Protein AF-A0A4R6Y6A0-F1 (afdb_monomer)

Organism: NCBI:txid69279

Structure (mmCIF, N/CA/C/O backbone):
data_AF-A0A4R6Y6A0-F1
#
_entry.id   AF-A0A4R6Y6A0-F1
#
loop_
_atom_site.group_PDB
_atom_site.id
_atom_site.type_symbol
_atom_site.label_atom_id
_atom_site.label_alt_id
_atom_site.label_comp_id
_atom_site.label_asym_id
_atom_site.label_entity_id
_atom_site.label_seq_id
_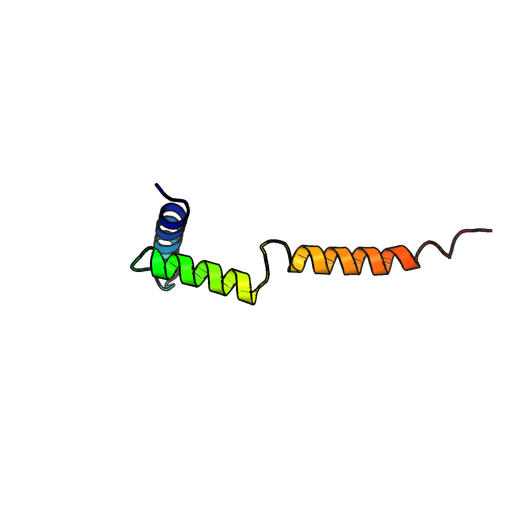atom_site.pdbx_PDB_ins_code
_atom_site.Cartn_x
_atom_site.Cartn_y
_atom_site.Cartn_z
_atom_site.occupancy
_atom_site.B_iso_or_equiv
_atom_site.auth_seq_id
_atom_site.auth_comp_id
_atom_site.auth_asym_id
_atom_site.auth_atom_id
_atom_site.pdbx_PDB_model_num
ATOM 1 N N . MET A 1 1 ? -17.729 4.053 0.559 1.00 68.00 1 MET A N 1
ATOM 2 C CA . MET A 1 1 ? -16.569 3.476 1.267 1.00 68.00 1 MET A CA 1
ATOM 3 C C . MET A 1 1 ? -15.320 3.888 0.508 1.00 68.00 1 MET A C 1
ATOM 5 O O . MET A 1 1 ? -15.286 3.688 -0.702 1.00 68.00 1 MET A O 1
ATOM 9 N N . SER A 1 2 ? -14.363 4.548 1.157 1.00 86.44 2 SER A N 1
ATOM 10 C CA . SER A 1 2 ? -13.137 5.023 0.504 1.00 86.44 2 SER A CA 1
ATOM 11 C C . SER A 1 2 ? -12.189 3.858 0.179 1.00 86.44 2 SER A C 1
ATOM 13 O O . SER A 1 2 ? -12.260 2.787 0.787 1.00 86.44 2 SER A O 1
ATOM 15 N N . VAL A 1 3 ? -11.271 4.053 -0.774 1.00 86.44 3 VAL A N 1
ATOM 16 C CA . VAL A 1 3 ? -10.256 3.036 -1.127 1.00 86.44 3 VAL A CA 1
ATOM 17 C C . VAL A 1 3 ? -9.394 2.674 0.091 1.00 86.44 3 VAL A C 1
ATOM 19 O O . VAL A 1 3 ? -9.081 1.504 0.305 1.00 86.44 3 VAL A O 1
ATOM 22 N N . ILE A 1 4 ? -9.071 3.663 0.930 1.00 87.56 4 ILE A N 1
ATOM 23 C CA . ILE A 1 4 ? -8.302 3.464 2.164 1.00 87.56 4 ILE A CA 1
ATOM 24 C C . ILE A 1 4 ? -9.105 2.682 3.208 1.00 87.56 4 ILE A C 1
ATOM 26 O O . ILE A 1 4 ? -8.544 1.806 3.858 1.00 87.56 4 ILE A O 1
ATOM 30 N N . GLU A 1 5 ? -10.412 2.923 3.344 1.00 87.62 5 GLU A N 1
ATOM 31 C CA . GLU A 1 5 ? -11.281 2.128 4.228 1.00 87.62 5 GLU A CA 1
ATOM 32 C C . GLU A 1 5 ? -11.350 0.662 3.793 1.00 87.62 5 GLU A C 1
ATOM 34 O O . GLU A 1 5 ? -11.250 -0.238 4.627 1.00 87.62 5 GLU A O 1
ATOM 39 N N . CYS A 1 6 ? -11.477 0.416 2.486 1.00 90.44 6 CYS A N 1
ATOM 40 C CA . CYS A 1 6 ? -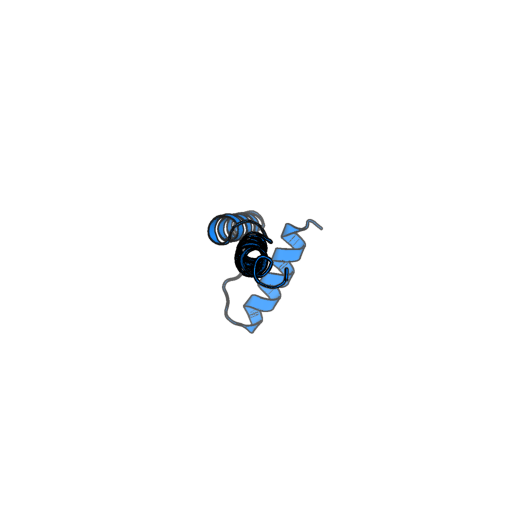11.490 -0.935 1.929 1.00 90.44 6 CYS A CA 1
ATOM 41 C C . CYS A 1 6 ? -10.166 -1.666 2.210 1.00 90.44 6 CYS A C 1
ATOM 43 O O . CYS A 1 6 ? -10.166 -2.781 2.741 1.00 90.44 6 CYS A O 1
ATOM 45 N N . PHE A 1 7 ? -9.037 -1.000 1.947 1.00 89.44 7 PHE A N 1
ATOM 46 C CA . PHE A 1 7 ? -7.704 -1.513 2.266 1.00 89.44 7 PHE A CA 1
ATOM 47 C C . PHE A 1 7 ? -7.547 -1.812 3.761 1.00 89.44 7 PHE A C 1
ATOM 49 O O . PHE A 1 7 ? -7.083 -2.892 4.125 1.00 89.44 7 PHE A O 1
ATOM 56 N N . MET A 1 8 ? -7.960 -0.885 4.626 1.00 92.88 8 MET A N 1
ATOM 57 C CA . MET A 1 8 ? -7.834 -1.020 6.075 1.00 92.88 8 MET A CA 1
ATOM 58 C C . MET A 1 8 ? -8.622 -2.227 6.598 1.00 92.88 8 MET A C 1
ATOM 60 O O . MET A 1 8 ? -8.096 -3.015 7.383 1.00 92.88 8 MET A O 1
ATOM 64 N N . ASN A 1 9 ? -9.856 -2.417 6.125 1.00 92.31 9 ASN A N 1
ATOM 65 C CA . ASN A 1 9 ? -10.695 -3.551 6.514 1.00 92.31 9 ASN A CA 1
ATOM 66 C C . ASN A 1 9 ? -10.100 -4.888 6.063 1.00 92.31 9 ASN A C 1
ATOM 68 O O . ASN A 1 9 ? -10.036 -5.838 6.849 1.00 92.31 9 ASN A O 1
ATOM 72 N N . TRP A 1 10 ? -9.627 -4.958 4.817 1.00 93.44 10 TRP A N 1
ATOM 73 C CA . TRP A 1 10 ? -8.951 -6.142 4.293 1.00 93.44 10 TRP A CA 1
ATOM 74 C C . TRP A 1 10 ? -7.674 -6.463 5.081 1.00 93.44 10 TRP A C 1
ATOM 76 O O . TRP A 1 10 ? -7.503 -7.593 5.549 1.00 93.44 10 TRP A O 1
ATOM 86 N N . TRP A 1 11 ? -6.812 -5.464 5.295 1.00 91.50 11 TRP A N 1
ATOM 87 C CA . TRP A 1 11 ? -5.557 -5.633 6.021 1.00 91.50 11 TRP A CA 1
ATOM 88 C C . TRP A 1 11 ? -5.796 -6.092 7.456 1.00 91.50 11 TRP A C 1
ATOM 90 O O . TRP A 1 11 ? -5.182 -7.059 7.898 1.00 91.50 11 TRP A O 1
ATOM 100 N N . ASN A 1 12 ? -6.723 -5.457 8.175 1.00 92.44 12 ASN A N 1
ATOM 101 C CA . ASN A 1 12 ? -7.031 -5.812 9.559 1.00 92.44 12 ASN A CA 1
ATOM 102 C C . ASN A 1 12 ? -7.618 -7.227 9.674 1.00 92.44 12 ASN A C 1
ATOM 104 O O . ASN A 1 12 ? -7.301 -7.948 10.620 1.00 92.44 12 ASN A O 1
ATOM 108 N N . SER A 1 13 ? -8.416 -7.665 8.695 1.00 93.25 13 SER A N 1
ATOM 109 C CA . SER A 1 13 ? -8.912 -9.045 8.633 1.00 93.25 13 SER A CA 1
ATOM 110 C C . SER A 1 13 ? -7.773 -10.057 8.460 1.00 93.25 13 SER A C 1
ATOM 112 O O . SER A 1 13 ? -7.715 -11.065 9.167 1.00 93.25 13 SER A O 1
ATOM 114 N N . LEU A 1 14 ? -6.813 -9.764 7.577 1.00 91.88 14 LEU A N 1
ATOM 115 C CA . LEU A 1 14 ? -5.624 -10.595 7.372 1.00 91.88 14 LEU A CA 1
ATOM 116 C C . LEU A 1 14 ? -4.697 -10.590 8.599 1.00 91.88 14 LEU A C 1
ATOM 118 O O . LEU A 1 14 ? -4.165 -11.627 8.996 1.00 91.88 14 LEU A O 1
ATOM 122 N N . ALA A 1 15 ? -4.516 -9.424 9.215 1.00 91.06 15 ALA A N 1
ATOM 123 C CA . ALA A 1 15 ? -3.653 -9.216 10.367 1.00 91.06 15 ALA A CA 1
ATOM 124 C C . ALA A 1 15 ? -4.112 -10.021 11.587 1.00 91.06 15 ALA A C 1
ATOM 126 O O . ALA A 1 15 ? -3.279 -10.647 12.241 1.00 91.06 15 ALA A O 1
ATOM 127 N N . ARG A 1 16 ? -5.431 -10.112 11.813 1.00 90.81 16 ARG A N 1
ATOM 128 C CA . ARG A 1 16 ? -6.028 -10.972 12.850 1.00 90.81 16 ARG A CA 1
ATOM 129 C C . ARG A 1 16 ? -5.647 -12.445 12.711 1.00 90.81 16 ARG A C 1
ATOM 131 O O . ARG A 1 16 ? -5.508 -13.121 13.720 1.00 90.81 16 ARG A O 1
ATOM 138 N N . ARG A 1 17 ? -5.490 -12.944 11.481 1.00 90.50 17 ARG A N 1
ATOM 139 C CA . ARG A 1 17 ? -5.161 -14.357 11.213 1.00 90.50 17 ARG A CA 1
ATOM 140 C C . ARG A 1 17 ? -3.665 -14.642 11.305 1.00 90.50 17 ARG A C 1
ATOM 142 O O . ARG A 1 17 ? -3.276 -15.718 11.732 1.00 90.50 17 ARG A O 1
ATOM 149 N N . ASN A 1 18 ? -2.840 -13.671 10.917 1.00 88.56 18 ASN A N 1
ATOM 150 C CA . ASN A 1 18 ? -1.402 -13.873 10.726 1.00 88.56 18 ASN A CA 1
ATOM 151 C C . ASN A 1 18 ? -0.539 -13.211 11.815 1.00 88.56 18 ASN A C 1
ATOM 153 O O . ASN A 1 18 ? 0.676 -13.128 11.653 1.00 88.56 18 ASN A O 1
ATOM 157 N N . GLY A 1 19 ? -1.152 -12.678 12.878 1.00 84.88 19 GLY A N 1
ATOM 158 C CA . GLY A 1 19 ? -0.454 -11.989 13.971 1.00 84.88 19 GLY A CA 1
ATOM 159 C C . GLY A 1 19 ? 0.218 -10.672 13.562 1.00 84.88 19 GLY A C 1
ATOM 160 O O . GLY A 1 19 ? 1.131 -10.210 14.242 1.00 84.88 19 GLY A O 1
ATOM 161 N N . LYS A 1 20 ? -0.192 -10.066 12.438 1.00 84.56 20 LYS A N 1
ATOM 162 C CA . LYS A 1 20 ? 0.357 -8.775 11.989 1.00 84.56 20 LYS A CA 1
ATOM 163 C C . LYS A 1 20 ? -0.303 -7.616 12.742 1.00 84.56 20 LYS A C 1
ATOM 165 O O . LYS A 1 20 ? -1.393 -7.754 13.291 1.00 84.56 20 LYS A O 1
ATOM 170 N N . LEU A 1 21 ? 0.347 -6.453 12.732 1.00 87.19 21 LEU A N 1
ATOM 171 C CA . LEU A 1 21 ? -0.209 -5.228 13.310 1.00 87.19 21 LEU A CA 1
ATOM 172 C C . LEU A 1 21 ? -1.408 -4.728 12.489 1.00 87.19 21 LEU A C 1
ATOM 174 O O . LEU A 1 21 ? -1.367 -4.696 11.256 1.00 87.19 21 LEU A O 1
ATOM 178 N N . MET A 1 22 ? -2.471 -4.348 13.198 1.00 91.12 22 MET A N 1
ATOM 179 C CA . MET A 1 22 ? -3.676 -3.743 12.629 1.00 91.12 22 MET A CA 1
ATOM 180 C C . MET A 1 22 ? -3.560 -2.219 12.611 1.00 91.12 22 MET A C 1
ATOM 182 O O . MET A 1 22 ? -3.019 -1.636 13.548 1.00 91.12 22 MET A O 1
ATOM 186 N N . PHE A 1 23 ? -4.164 -1.581 11.612 1.00 92.44 23 PHE A N 1
ATOM 187 C CA . PHE A 1 23 ? -4.326 -0.129 11.575 1.00 92.44 23 PHE A CA 1
ATOM 188 C C . PHE A 1 23 ? -5.486 0.309 12.469 1.00 92.44 23 PHE A C 1
ATOM 190 O O . PHE A 1 23 ? -6.567 -0.291 12.436 1.00 92.44 23 PHE A O 1
ATOM 197 N N . ARG A 1 24 ? -5.278 1.380 13.236 1.00 89.62 24 ARG A N 1
ATOM 198 C CA . ARG A 1 24 ? -6.287 1.958 14.137 1.00 89.62 24 ARG A CA 1
ATOM 199 C C . ARG A 1 24 ? -7.182 2.978 13.443 1.00 89.62 24 ARG A C 1
ATOM 201 O O . ARG A 1 24 ? -8.332 3.147 13.834 1.00 89.62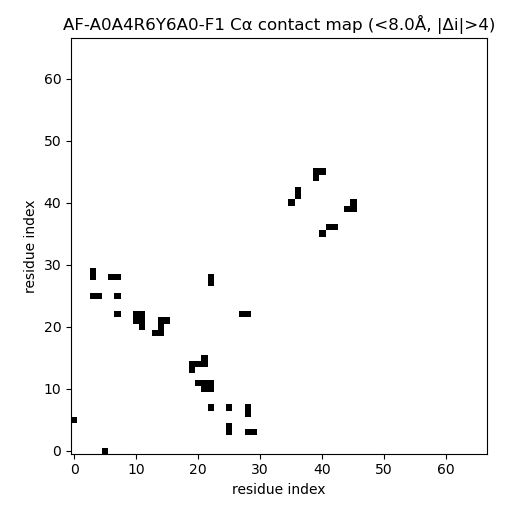 24 ARG A O 1
ATOM 2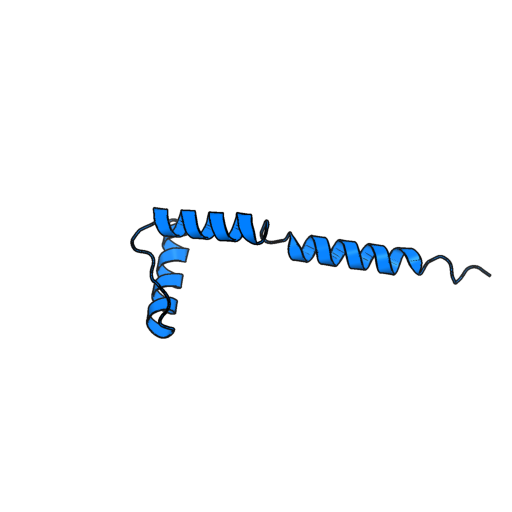08 N N . ASN A 1 25 ? -6.651 3.685 12.448 1.00 91.12 25 ASN A N 1
ATOM 209 C CA . ASN A 1 25 ? -7.365 4.728 11.718 1.00 91.12 25 ASN A CA 1
ATOM 210 C C . ASN A 1 25 ? -6.872 4.849 10.265 1.00 91.12 25 ASN A C 1
ATOM 212 O O . ASN A 1 25 ? -5.825 4.322 9.889 1.00 91.12 25 ASN A O 1
ATOM 216 N N . GLN A 1 26 ? -7.632 5.581 9.445 1.00 88.88 26 GLN A N 1
ATOM 217 C CA . GLN A 1 26 ? -7.334 5.760 8.019 1.00 88.88 26 GLN A CA 1
ATOM 218 C C . GLN A 1 26 ? -6.011 6.492 7.769 1.00 88.88 26 GLN A C 1
ATOM 220 O O . GLN A 1 26 ? -5.346 6.227 6.770 1.00 88.88 26 GLN A O 1
ATOM 225 N N . ARG A 1 27 ? -5.614 7.396 8.675 1.00 90.06 27 ARG A N 1
ATOM 226 C CA . ARG A 1 27 ? -4.362 8.148 8.556 1.00 90.06 27 ARG A CA 1
ATOM 227 C C . ARG A 1 27 ? -3.156 7.215 8.623 1.00 90.06 27 ARG A C 1
ATOM 229 O O . ARG A 1 27 ? -2.285 7.302 7.767 1.00 90.06 27 ARG A O 1
ATOM 236 N N . GLU A 1 28 ? -3.137 6.302 9.588 1.00 90.12 28 GLU A N 1
ATOM 237 C CA . GLU A 1 28 ? -2.074 5.305 9.746 1.00 90.12 28 GLU A CA 1
ATOM 238 C C . GLU A 1 28 ? -1.962 4.405 8.505 1.00 90.12 28 GLU A C 1
ATOM 240 O O . GLU A 1 28 ? -0.870 4.187 7.981 1.00 90.12 28 GLU A O 1
ATOM 245 N N . ALA A 1 29 ? -3.104 3.958 7.972 1.00 88.31 29 ALA A N 1
ATOM 246 C CA . ALA A 1 29 ? -3.152 3.164 6.749 1.00 88.31 29 ALA A CA 1
ATOM 247 C C . ALA A 1 29 ? -2.612 3.939 5.529 1.00 88.31 29 ALA A C 1
ATOM 249 O O . ALA A 1 29 ? -1.838 3.398 4.739 1.00 88.31 29 ALA A O 1
ATOM 250 N N . ALA A 1 30 ? -2.977 5.215 5.384 1.00 87.31 30 ALA A N 1
ATOM 251 C CA . ALA A 1 30 ? -2.502 6.063 4.293 1.00 87.31 30 ALA A CA 1
ATOM 252 C C . ALA A 1 30 ? -0.997 6.364 4.401 1.00 87.31 30 ALA A C 1
ATOM 254 O O . ALA A 1 30 ? -0.278 6.301 3.401 1.00 87.31 30 ALA A O 1
ATOM 255 N N . GLU A 1 31 ? -0.500 6.649 5.607 1.00 88.62 31 GLU A N 1
ATOM 256 C CA . GLU A 1 31 ? 0.927 6.862 5.859 1.00 88.62 31 GLU A CA 1
ATOM 257 C C . GLU A 1 31 ? 1.740 5.596 5.569 1.00 88.62 31 GLU A C 1
ATOM 259 O O . GLU A 1 31 ? 2.791 5.687 4.931 1.00 88.62 31 GLU A O 1
ATOM 264 N N . PHE A 1 32 ? 1.228 4.420 5.944 1.00 87.81 32 PHE A N 1
ATOM 265 C CA . PHE A 1 32 ? 1.844 3.137 5.616 1.00 87.81 32 PHE A CA 1
ATOM 266 C C . PHE A 1 32 ? 1.932 2.913 4.103 1.00 87.81 32 PHE A C 1
ATOM 268 O O . PHE A 1 32 ? 3.014 2.634 3.587 1.00 87.81 32 PHE A O 1
ATOM 275 N N . VAL A 1 33 ? 0.829 3.089 3.368 1.00 84.62 33 VAL A N 1
ATOM 276 C CA . VAL A 1 33 ? 0.818 2.944 1.901 1.00 84.62 33 VAL A CA 1
ATOM 277 C C . VAL A 1 33 ? 1.802 3.918 1.252 1.00 84.62 33 VAL A C 1
ATOM 279 O O . VAL A 1 33 ? 2.570 3.521 0.376 1.00 84.62 33 VAL A O 1
ATOM 282 N N . ARG A 1 34 ? 1.847 5.171 1.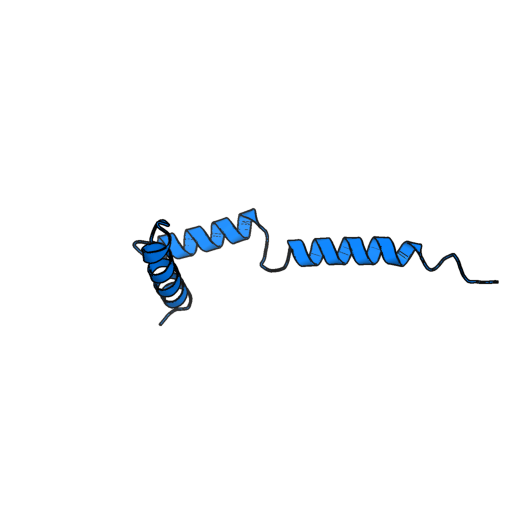721 1.00 84.12 34 ARG A N 1
ATOM 283 C CA . ARG A 1 34 ? 2.798 6.180 1.236 1.00 84.12 34 ARG A CA 1
ATOM 284 C C . ARG A 1 34 ? 4.248 5.784 1.518 1.00 84.12 34 ARG A C 1
ATOM 286 O O . ARG A 1 34 ? 5.090 5.927 0.640 1.00 84.12 34 ARG A O 1
ATOM 293 N N . GLN A 1 35 ? 4.555 5.272 2.710 1.00 85.19 35 GLN A N 1
ATOM 294 C CA . GLN A 1 35 ? 5.900 4.788 3.038 1.00 85.19 35 GLN A CA 1
ATOM 295 C C . GLN A 1 35 ? 6.303 3.591 2.177 1.00 85.19 35 GLN A C 1
ATOM 297 O O . GLN A 1 35 ? 7.418 3.568 1.661 1.00 85.19 35 GLN A O 1
ATOM 302 N N . VAL A 1 36 ? 5.408 2.617 1.991 1.00 83.25 36 VAL A N 1
ATOM 303 C CA . VAL A 1 36 ? 5.651 1.450 1.132 1.00 83.25 36 VAL A CA 1
ATOM 304 C C . VAL A 1 36 ? 5.914 1.893 -0.305 1.00 83.25 36 VAL A C 1
ATOM 306 O O . V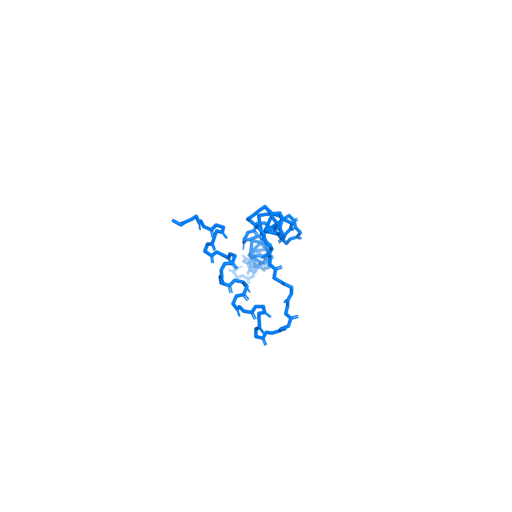AL A 1 36 ? 6.874 1.429 -0.912 1.00 83.25 36 VAL A O 1
ATOM 309 N N . HIS A 1 37 ? 5.116 2.828 -0.820 1.00 80.62 37 HIS A N 1
ATOM 310 C CA . HIS A 1 37 ? 5.297 3.412 -2.147 1.00 80.62 37 HIS A CA 1
ATOM 311 C C . HIS A 1 37 ? 6.628 4.163 -2.271 1.00 80.62 37 HIS A C 1
ATOM 313 O O . HIS A 1 37 ? 7.376 3.959 -3.217 1.00 80.62 37 HIS A O 1
ATOM 319 N N . ASN A 1 38 ? 6.982 4.993 -1.291 1.00 78.50 38 ASN A N 1
ATOM 320 C CA . ASN A 1 38 ? 8.246 5.729 -1.323 1.00 78.50 38 ASN A CA 1
ATOM 321 C C . ASN A 1 38 ? 9.463 4.799 -1.210 1.00 78.50 38 ASN A C 1
ATOM 323 O O . ASN A 1 38 ? 10.499 5.071 -1.806 1.00 78.50 38 ASN A O 1
ATOM 327 N N . ARG A 1 39 ? 9.348 3.701 -0.452 1.00 79.38 39 ARG A N 1
ATOM 328 C CA . ARG A 1 39 ? 10.444 2.750 -0.221 1.00 79.38 39 ARG A CA 1
ATOM 329 C C . ARG A 1 39 ? 10.639 1.772 -1.376 1.00 79.38 39 ARG A C 1
ATOM 331 O O . ARG A 1 39 ? 11.773 1.444 -1.704 1.00 79.38 39 ARG A O 1
ATOM 338 N N . ASN A 1 40 ? 9.550 1.286 -1.964 1.00 75.38 40 ASN A N 1
ATOM 339 C CA . ASN A 1 40 ? 9.593 0.281 -3.029 1.00 75.38 40 ASN A CA 1
ATOM 340 C C . ASN A 1 40 ? 9.489 0.902 -4.432 1.00 75.38 40 ASN A C 1
ATOM 342 O O . ASN A 1 40 ? 9.561 0.181 -5.429 1.00 75.38 40 ASN A O 1
ATOM 346 N N . GLY A 1 41 ? 9.330 2.226 -4.499 1.00 68.75 41 GLY A N 1
ATOM 347 C CA . GLY A 1 41 ? 8.949 2.954 -5.699 1.00 68.75 41 GLY A CA 1
ATOM 348 C C . GLY A 1 41 ? 7.459 2.809 -6.010 1.00 68.75 41 GLY A C 1
ATOM 349 O O . GLY A 1 41 ? 6.704 2.103 -5.331 1.00 68.75 41 GLY A O 1
ATOM 350 N N . GLY A 1 42 ? 7.027 3.480 -7.080 1.00 69.19 42 GLY A N 1
ATOM 351 C CA . GLY A 1 42 ? 5.673 3.306 -7.591 1.00 69.19 42 GLY A CA 1
ATOM 352 C C . GLY A 1 42 ? 5.363 1.840 -7.915 1.00 69.19 42 GLY A C 1
ATOM 353 O O . GLY A 1 42 ? 6.294 1.052 -8.097 1.00 69.19 42 GLY A O 1
ATOM 354 N N . PRO A 1 43 ? 4.076 1.458 -8.032 1.00 62.78 43 PRO A N 1
ATOM 355 C CA . PRO A 1 43 ? 3.645 0.068 -8.221 1.00 62.78 43 PRO A CA 1
ATOM 356 C C . PRO A 1 43 ? 4.350 -0.690 -9.363 1.00 62.78 43 PRO A C 1
ATOM 358 O O . PRO A 1 43 ? 4.356 -1.915 -9.358 1.00 62.78 43 PRO A O 1
ATOM 361 N N . ASN A 1 44 ? 5.013 0.019 -10.285 1.00 63.03 44 ASN A N 1
ATOM 362 C CA . ASN A 1 44 ? 5.753 -0.545 -11.408 1.00 63.03 44 ASN A CA 1
ATOM 363 C C . ASN A 1 44 ? 7.259 -0.238 -11.424 1.00 63.03 44 ASN A C 1
ATOM 365 O O . ASN A 1 44 ? 7.909 -0.610 -12.389 1.00 63.03 44 ASN A O 1
ATOM 369 N N . ALA A 1 45 ? 7.854 0.399 -10.411 1.00 65.50 45 ALA A N 1
ATOM 370 C CA . ALA A 1 45 ? 9.263 0.813 -10.477 1.00 65.50 45 ALA A CA 1
ATOM 371 C C . ALA A 1 45 ? 10.219 -0.380 -10.657 1.00 65.50 45 ALA A C 1
ATOM 373 O O . ALA A 1 45 ? 11.098 -0.365 -11.514 1.00 65.50 45 ALA A O 1
ATOM 374 N N . LYS A 1 46 ? 9.995 -1.466 -9.908 1.00 63.94 46 LYS A N 1
ATOM 375 C CA . LYS A 1 46 ? 10.810 -2.684 -10.014 1.00 63.94 46 LYS A CA 1
ATOM 376 C C . LYS A 1 46 ? 10.567 -3.449 -11.322 1.00 63.94 46 LYS A C 1
ATOM 378 O O . LYS A 1 46 ? 11.503 -4.018 -11.870 1.00 63.94 46 LYS A O 1
ATOM 383 N N . LEU A 1 47 ? 9.333 -3.432 -11.835 1.00 64.81 47 LEU A N 1
ATOM 384 C CA . LEU A 1 47 ? 8.974 -4.035 -13.126 1.00 64.81 47 LEU A CA 1
ATOM 385 C C . LEU A 1 47 ? 9.547 -3.239 -14.305 1.00 64.81 47 LEU A C 1
ATOM 387 O O . LEU A 1 47 ? 10.032 -3.835 -15.259 1.00 64.81 47 LEU A O 1
ATOM 391 N N . LEU A 1 48 ? 9.539 -1.907 -14.221 1.00 69.62 48 LEU A N 1
ATOM 392 C CA . LEU A 1 48 ? 10.150 -1.008 -15.200 1.00 69.62 48 LEU A CA 1
ATOM 393 C C . LEU A 1 48 ? 11.667 -1.187 -15.230 1.00 69.62 48 LEU A C 1
ATOM 395 O O . LEU A 1 48 ? 12.213 -1.402 -16.304 1.00 69.62 48 LEU A O 1
ATOM 399 N N . ALA A 1 49 ? 12.319 -1.228 -14.066 1.00 74.94 49 ALA A N 1
ATOM 400 C CA . ALA A 1 49 ? 13.753 -1.499 -13.978 1.00 74.94 49 ALA A CA 1
ATOM 401 C C . ALA A 1 49 ? 14.120 -2.888 -14.533 1.00 74.94 49 ALA A C 1
ATOM 403 O O . ALA A 1 49 ? 15.159 -3.069 -15.163 1.00 74.94 49 ALA A O 1
ATOM 404 N N . MET A 1 50 ? 13.264 -3.894 -14.321 1.00 74.69 50 MET A N 1
ATOM 405 C CA . MET A 1 50 ? 13.473 -5.230 -14.882 1.00 74.69 50 MET A CA 1
ATOM 406 C C . MET A 1 50 ? 13.269 -5.250 -16.405 1.00 74.69 50 MET A C 1
ATOM 408 O O . MET A 1 50 ? 14.021 -5.914 -17.115 1.00 74.69 50 MET A O 1
ATOM 412 N N . ARG A 1 51 ? 12.287 -4.493 -16.911 1.00 76.81 51 ARG A N 1
ATOM 413 C CA . ARG A 1 51 ? 12.047 -4.307 -18.347 1.00 76.81 51 ARG A CA 1
ATOM 414 C C . ARG A 1 51 ? 13.206 -3.580 -19.030 1.00 76.81 51 ARG A C 1
ATOM 416 O O . ARG A 1 51 ? 13.595 -4.003 -20.110 1.00 76.81 51 ARG A O 1
ATOM 423 N N . GLU A 1 52 ? 13.760 -2.535 -18.418 1.00 79.50 52 GLU A N 1
ATOM 424 C CA . GLU A 1 52 ? 14.951 -1.834 -18.925 1.00 79.50 52 GLU A CA 1
ATOM 425 C C . GLU A 1 52 ? 16.127 -2.794 -19.091 1.00 79.50 52 GLU A C 1
ATOM 427 O O . GLU A 1 52 ? 16.650 -2.923 -20.193 1.00 79.50 52 GLU A O 1
ATOM 432 N N . ARG A 1 53 ? 16.455 -3.572 -18.053 1.00 79.19 53 ARG A N 1
ATOM 433 C CA . ARG A 1 53 ? 17.531 -4.576 -18.128 1.00 79.19 53 ARG A CA 1
ATOM 434 C C . ARG A 1 53 ? 17.312 -5.613 -19.228 1.00 79.19 53 ARG A C 1
ATOM 436 O O . ARG A 1 53 ? 18.267 -6.057 -19.857 1.00 79.19 53 ARG A O 1
ATOM 443 N N . TYR A 1 54 ? 16.063 -6.022 -19.457 1.00 77.56 54 TYR A N 1
ATOM 444 C CA . TYR A 1 54 ? 15.738 -6.945 -20.544 1.00 77.56 54 TYR A CA 1
ATOM 445 C C . TYR A 1 54 ? 15.970 -6.305 -21.918 1.00 77.56 54 TYR A C 1
ATOM 447 O O . TYR A 1 54 ? 16.554 -6.934 -22.794 1.00 77.56 54 TYR A O 1
ATOM 455 N N . LEU A 1 55 ? 15.552 -5.050 -22.105 1.00 80.00 55 LEU A N 1
ATOM 456 C CA . LEU A 1 55 ? 15.780 -4.314 -23.350 1.00 80.00 55 LEU A CA 1
ATOM 457 C C . LEU A 1 55 ? 17.273 -4.087 -23.619 1.00 80.00 55 LEU A C 1
ATOM 459 O O . LEU A 1 55 ? 17.692 -4.234 -24.761 1.00 80.00 55 LEU A O 1
ATOM 463 N N . GLU A 1 56 ? 18.070 -3.791 -22.590 1.00 77.81 56 GLU A N 1
ATOM 464 C CA . GLU A 1 56 ? 19.533 -3.657 -22.685 1.00 77.81 56 GLU A CA 1
ATOM 465 C C . GLU A 1 56 ? 20.223 -4.973 -23.071 1.00 77.81 56 GLU A C 1
ATOM 467 O O . GLU A 1 56 ? 21.109 -4.988 -23.923 1.00 77.81 56 GLU A O 1
ATOM 472 N N . ALA A 1 57 ? 1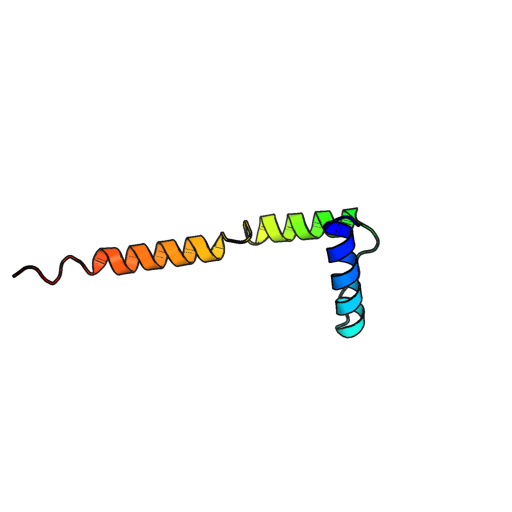9.804 -6.099 -22.488 1.00 78.31 57 ALA A N 1
ATOM 473 C CA . ALA A 1 57 ? 20.349 -7.409 -22.843 1.00 78.31 57 ALA A CA 1
ATOM 474 C C . ALA A 1 57 ? 19.974 -7.825 -24.278 1.00 78.31 57 ALA A C 1
ATOM 476 O O . ALA A 1 57 ? 20.768 -8.454 -24.980 1.00 78.31 57 ALA A O 1
ATOM 477 N N . ASN A 1 58 ? 18.772 -7.461 -24.733 1.00 73.19 58 ASN A N 1
ATOM 478 C CA . ASN A 1 58 ? 18.270 -7.852 -26.048 1.00 73.19 58 ASN A CA 1
ATOM 479 C C . ASN A 1 58 ? 18.725 -6.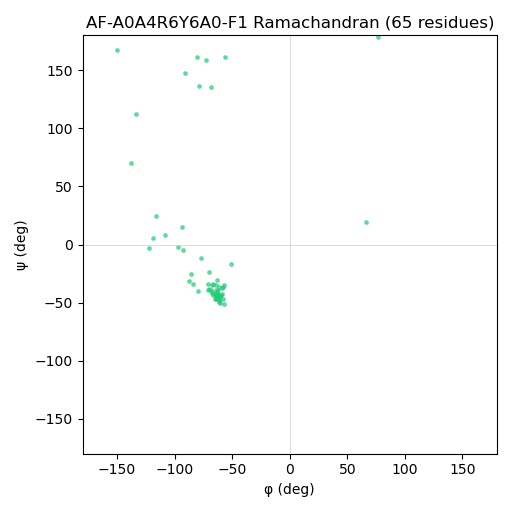906 -27.174 1.00 73.19 58 ASN A C 1
ATOM 481 O O . ASN A 1 58 ? 18.829 -7.329 -28.322 1.00 73.19 58 ASN A O 1
ATOM 485 N N . SER A 1 59 ? 19.044 -5.642 -26.871 1.00 65.69 59 SER A N 1
ATOM 486 C CA . SER A 1 59 ? 19.594 -4.695 -27.852 1.00 65.69 59 SER A CA 1
ATOM 487 C C . SER A 1 59 ? 21.032 -5.034 -28.265 1.00 65.69 59 SER A C 1
ATOM 489 O O . SER A 1 59 ? 21.431 -4.707 -29.380 1.00 65.69 59 SER A O 1
ATOM 491 N N . GLY A 1 60 ? 21.777 -5.761 -27.424 1.00 57.06 60 GLY A N 1
ATOM 492 C CA . GLY A 1 60 ? 23.099 -6.305 -27.752 1.00 57.06 60 GLY A CA 1
ATOM 493 C C . GLY A 1 60 ? 23.088 -7.554 -28.646 1.00 57.06 60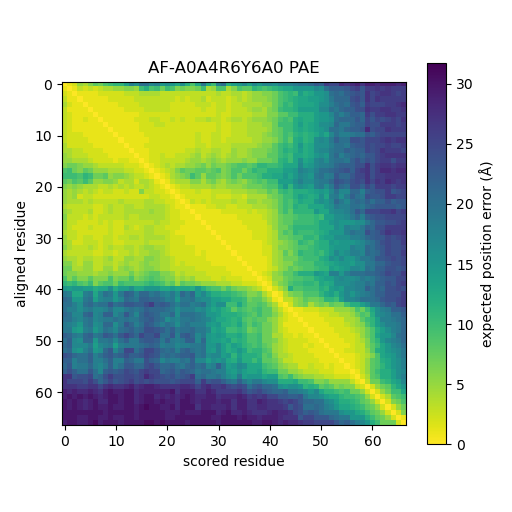 GLY A C 1
ATOM 494 O O . GLY A 1 60 ? 24.137 -7.930 -29.160 1.00 57.06 60 GLY A O 1
ATOM 495 N N . SER A 1 61 ? 21.930 -8.190 -28.866 1.00 54.84 61 SER A N 1
ATOM 496 C CA . SER A 1 61 ? 21.830 -9.444 -29.641 1.00 54.84 61 SER A CA 1
ATOM 497 C C . SER A 1 61 ? 21.534 -9.243 -31.138 1.00 54.84 61 SER A C 1
ATOM 499 O O . SER A 1 61 ? 21.568 -10.205 -31.894 1.00 54.84 61 SER A O 1
ATOM 501 N N . ASN A 1 62 ? 21.302 -8.008 -31.602 1.00 52.41 62 ASN A N 1
ATOM 502 C CA . ASN A 1 62 ? 20.987 -7.703 -33.011 1.00 52.41 62 ASN A CA 1
ATOM 503 C C . ASN A 1 62 ? 22.209 -7.331 -33.884 1.00 52.41 62 ASN A C 1
ATOM 505 O O . ASN A 1 62 ? 22.034 -6.796 -34.974 1.00 52.41 62 ASN A O 1
ATOM 509 N N . VAL A 1 63 ? 23.445 -7.602 -33.442 1.00 50.00 63 VAL A N 1
ATOM 510 C CA . VAL A 1 63 ? 24.679 -7.337 -34.229 1.00 50.00 63 VAL A CA 1
ATOM 511 C C . VAL A 1 63 ? 25.423 -8.640 -34.579 1.00 50.00 63 VAL A C 1
ATOM 513 O O . VAL A 1 63 ? 26.631 -8.641 -34.785 1.00 50.00 63 VAL A O 1
ATOM 516 N N . GLY A 1 64 ? 24.714 -9.774 -34.619 1.00 46.44 64 GLY A N 1
ATOM 517 C CA . GLY A 1 64 ? 25.305 -11.101 -34.853 1.00 46.44 64 GLY A CA 1
ATOM 518 C C . GLY A 1 64 ? 24.773 -11.886 -36.055 1.00 46.44 64 GLY A C 1
ATOM 519 O O . GLY A 1 64 ? 25.289 -12.963 -36.320 1.00 46.44 64 GLY A O 1
ATOM 520 N N . GLU A 1 65 ? 23.779 -11.379 -36.788 1.00 46.47 65 GLU A N 1
ATOM 521 C CA . GLU A 1 65 ? 23.254 -12.021 -38.005 1.00 46.47 65 GLU A CA 1
ATOM 522 C C . GLU A 1 65 ? 23.008 -10.970 -39.096 1.00 46.47 65 GLU A C 1
ATOM 524 O O . GLU A 1 65 ? 21.883 -10.632 -39.451 1.00 46.47 65 GLU A O 1
ATOM 529 N N . ALA A 1 66 ? 24.094 -10.427 -39.634 1.00 39.66 66 ALA A N 1
ATOM 530 C CA . ALA A 1 66 ? 24.107 -9.895 -40.989 1.00 39.66 66 ALA A CA 1
ATOM 531 C C . ALA A 1 66 ? 25.376 -10.429 -41.657 1.00 39.66 66 ALA A C 1
ATOM 533 O O . ALA A 1 66 ? 26.486 -10.143 -41.208 1.00 39.66 66 ALA A O 1
ATOM 534 N N . ALA A 1 67 ? 25.136 -11.301 -42.634 1.00 36.25 67 ALA A N 1
ATOM 535 C CA . ALA A 1 67 ? 26.096 -11.965 -43.505 1.00 36.25 67 ALA A CA 1
ATOM 536 C C . ALA A 1 67 ? 27.001 -10.994 -44.278 1.00 36.25 67 ALA A C 1
ATOM 538 O O . ALA A 1 67 ? 26.562 -9.848 -44.533 1.00 36.25 67 ALA A O 1
#

Secondary structure (DSSP, 8-state):
--HHHHHHHHHHHHHHHHTPPPPSSHHHHHHHHHHHHHHH-STTHHHHHHHHHHHHHHHTTTTS---

Foldseek 3Di:
DDPLVVVLVVVQVVCVVVVHDHDPDSVSSVVVVVVCCVVVPHPCPVVVVVVVVVCVVVVVVVPPDDD

pLDDT: mean 78.3, std 14.29, range [36.25, 93.44]

Radius of gyration: 20.36 Å; Cα contacts (8 Å, |Δi|>4): 27; chains: 1; bounding box: 43×22×58 Å

Sequence (67 aa):
MSVIECFMNWWNSLARRNGKLMFRNQREAAEFVRQVHNRNGGPNAKLLAMRERYLEANSGSNVGEAA

Mean predicted aligned error: 12.04 Å

Solvent-accessible surface area (backbone atoms only — not comparable to full-atom values): 4100 Å² total; per-residue (Å²): 134,54,74,61,56,54,50,48,55,53,48,35,58,51,14,73,76,70,76,46,86,61,71,90,47,65,66,58,46,51,52,49,54,51,49,51,34,70,72,62,37,56,102,50,45,64,59,48,56,50,48,50,54,50,51,58,62,55,66,69,62,77,82,77,86,78,133